Protein AF-A0A1X7UYL6-F1 (afdb_monomer)

Organism: Amphimedon queenslandica (NCBI:txid400682)

Sequence (117 aa):
LFTGQELGDRKPSQLLSRMEQLLGQSAEEAPSFLKELFLQRLPIGVRMVLASAKSDTPLSELALLADKVKEVSAPPPPVNNVAESDSLYTEVALQREEVACLTQLVKSANRVVCGDD

Foldseek 3Di:
DDDLVVPPPDQLLVVLVVLCVVCPVVCVVCVVVSLVVSLVSADPQLNVVLVPPDPPDHSNVSSVSSRVSCVVPPDDDPPDPCVVVVVVVVVVVVVVVVVVVVVVVVVVVVVVVPPDD

Secondary structure (DSSP, 8-state):
---GGGGSSS-HHHHHHHHHHHHTHHHHH-HHHHHHHHHHHS-HHHHHHHTTS-TT--HHHHHHHHHHHHHHHSPPP-TT-THHHHHHHHHHHHHHHHHHHHHHHHHHHHHHHT---

Solvent-accessible surface area (backbone atoms only — not comparable to full-atom values): 6965 Å² total; per-residue (Å²): 134,80,70,75,77,79,49,80,82,54,52,44,48,59,51,51,54,52,49,40,65,74,46,46,72,56,35,74,76,34,52,68,58,49,46,51,54,52,50,72,72,45,59,68,74,44,42,62,61,55,67,75,50,63,91,83,58,51,66,71,58,53,20,52,51,38,35,54,43,48,63,68,68,42,73,72,76,73,82,77,62,76,60,62,51,56,60,50,49,50,51,53,50,52,51,53,54,51,52,54,53,53,51,51,52,51,54,50,53,53,52,62,71,72,68,82,129

pLDDT: mean 75.3, std 15.1, range [43.16, 91.81]

Radius of gyration: 27.25 Å; Cα contacts (8 Å, |Δi|>4): 39; chains: 1; bounding box: 38×38×85 Å

Structure (mmCIF, N/CA/C/O backbone):
data_AF-A0A1X7UYL6-F1
#
_entry.id   AF-A0A1X7UYL6-F1
#
loop_
_atom_site.group_PDB
_atom_site.id
_atom_site.type_symbol
_atom_site.label_atom_id
_atom_site.label_alt_id
_atom_site.label_comp_id
_atom_site.label_asym_id
_atom_site.label_entity_id
_atom_site.label_seq_id
_atom_site.pdbx_PDB_ins_code
_atom_site.Cartn_x
_atom_site.Cartn_y
_atom_site.Cartn_z
_atom_site.occupancy
_atom_site.B_iso_or_equiv
_atom_site.auth_seq_id
_atom_site.auth_comp_id
_atom_site.auth_asym_id
_atom_site.auth_atom_id
_atom_site.pdbx_PDB_model_num
ATOM 1 N N . LEU A 1 1 ? -3.685 -16.305 1.468 1.00 51.34 1 LEU A N 1
ATOM 2 C CA . LEU A 1 1 ? -3.699 -14.939 2.045 1.00 51.34 1 LEU A CA 1
ATOM 3 C C . LEU A 1 1 ? -2.739 -14.049 1.254 1.00 51.34 1 LEU A C 1
ATOM 5 O O . LEU A 1 1 ? 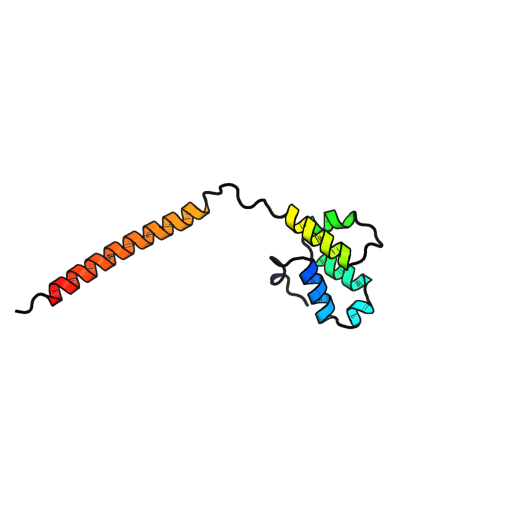-1.538 -14.110 1.485 1.00 51.34 1 LEU A O 1
ATOM 9 N N . PHE A 1 2 ? -3.288 -13.309 0.281 1.00 55.19 2 PHE A N 1
ATOM 10 C CA . PHE A 1 2 ? -2.633 -12.335 -0.612 1.00 55.19 2 PHE A CA 1
ATOM 11 C C . PHE A 1 2 ? -1.238 -12.752 -1.106 1.00 55.19 2 PHE A C 1
ATOM 13 O O . PHE A 1 2 ? -0.219 -12.455 -0.488 1.00 55.19 2 PHE A O 1
ATOM 20 N N . THR A 1 3 ? -1.171 -13.479 -2.215 1.00 51.28 3 THR A N 1
ATOM 21 C CA . THR A 1 3 ? 0.100 -13.811 -2.870 1.00 51.28 3 THR A CA 1
ATOM 22 C C . THR A 1 3 ? 0.769 -12.521 -3.350 1.00 51.28 3 THR A C 1
ATOM 24 O O . THR A 1 3 ? 0.166 -11.750 -4.092 1.00 51.28 3 THR A O 1
ATOM 27 N N . GLY A 1 4 ? 2.009 -12.264 -2.915 1.00 50.50 4 GLY A N 1
ATOM 28 C CA . GLY A 1 4 ? 2.743 -11.011 -3.176 1.00 50.50 4 GLY A CA 1
ATOM 29 C C . GLY A 1 4 ? 2.970 -10.669 -4.656 1.00 50.50 4 GLY A C 1
ATOM 30 O O . GLY A 1 4 ? 3.423 -9.574 -4.964 1.00 50.50 4 GLY A O 1
ATOM 31 N N . GLN A 1 5 ? 2.615 -11.575 -5.568 1.00 45.81 5 GLN A N 1
ATOM 32 C CA . GLN A 1 5 ? 2.748 -11.425 -7.013 1.00 45.81 5 GLN A CA 1
ATOM 33 C C . GLN A 1 5 ? 1.695 -10.490 -7.643 1.00 45.81 5 GLN A C 1
ATOM 35 O O . GLN A 1 5 ? 1.992 -9.846 -8.641 1.00 45.81 5 GLN A O 1
ATOM 40 N N . GLU A 1 6 ? 0.498 -10.325 -7.058 1.00 46.44 6 GLU A N 1
ATOM 41 C CA . GLU A 1 6 ? -0.545 -9.436 -7.625 1.00 46.44 6 GLU A CA 1
ATOM 42 C C . GLU A 1 6 ? -0.284 -7.931 -7.386 1.00 46.44 6 GLU A C 1
ATOM 44 O O . GLU A 1 6 ? -1.023 -7.081 -7.887 1.00 46.44 6 GLU A O 1
ATOM 49 N N . LEU A 1 7 ? 0.755 -7.581 -6.619 1.00 52.03 7 LEU A N 1
ATOM 50 C CA . LEU A 1 7 ? 0.968 -6.226 -6.091 1.00 52.03 7 LEU A CA 1
ATOM 51 C C . LEU A 1 7 ? 2.230 -5.522 -6.584 1.00 52.03 7 LEU A C 1
ATOM 53 O O . LEU A 1 7 ? 2.393 -4.337 -6.297 1.00 52.03 7 LEU A O 1
ATOM 57 N N . GLY A 1 8 ? 3.082 -6.217 -7.343 1.00 49.97 8 GLY A N 1
ATOM 58 C CA . GLY A 1 8 ? 4.334 -5.657 -7.864 1.00 49.97 8 GLY A CA 1
ATOM 59 C C . GLY A 1 8 ? 4.124 -4.364 -8.658 1.00 49.97 8 GLY A C 1
ATOM 60 O O . GLY A 1 8 ? 4.871 -3.408 -8.477 1.00 49.97 8 GLY A O 1
ATOM 61 N N . ASP A 1 9 ? 3.028 -4.285 -9.420 1.00 57.81 9 ASP A N 1
ATOM 62 C CA . ASP A 1 9 ? 2.724 -3.137 -10.285 1.00 57.81 9 ASP A CA 1
ATOM 63 C C . ASP A 1 9 ? 1.606 -2.219 -9.748 1.00 57.81 9 ASP A C 1
ATOM 65 O O . ASP A 1 9 ? 1.579 -1.012 -9.990 1.00 57.81 9 ASP A O 1
ATOM 69 N N . ARG A 1 10 ? 0.682 -2.735 -8.928 1.00 66.50 10 ARG A N 1
ATOM 70 C CA . ARG A 1 10 ? -0.546 -2.003 -8.554 1.00 66.50 10 ARG A CA 1
ATOM 71 C C . ARG A 1 10 ? -0.322 -0.927 -7.492 1.00 66.50 10 ARG A C 1
ATOM 73 O O . ARG A 1 10 ? 0.465 -1.102 -6.563 1.00 66.50 10 ARG A O 1
ATOM 80 N N . LYS A 1 11 ? -1.024 0.202 -7.622 1.00 84.06 11 LYS A N 1
ATOM 81 C CA . LYS A 1 11 ? -0.987 1.315 -6.658 1.00 84.06 11 LYS A CA 1
ATOM 82 C C . LYS A 1 11 ? -1.338 0.834 -5.232 1.00 84.06 11 LYS A C 1
ATOM 84 O O . LYS A 1 11 ? -2.330 0.119 -5.089 1.00 84.06 11 LYS A O 1
ATOM 89 N N . PRO A 1 12 ? -0.559 1.193 -4.197 1.00 86.88 12 PRO A N 1
ATOM 90 C CA . PRO A 1 12 ? -0.902 0.999 -2.786 1.00 86.88 12 PRO A CA 1
ATOM 91 C C . PRO A 1 12 ? -2.364 1.306 -2.412 1.00 86.88 12 PRO A C 1
ATOM 93 O O . PRO A 1 12 ? -2.966 0.540 -1.666 1.00 86.88 12 PRO A O 1
ATOM 96 N N . SER A 1 13 ? -2.993 2.342 -2.968 1.00 90.19 13 SER A N 1
ATOM 97 C CA . SER A 1 13 ? -4.435 2.599 -2.768 1.00 90.19 13 SER A CA 1
ATOM 98 C C . SER A 1 13 ? -5.340 1.458 -3.240 1.00 90.19 13 SER A C 1
ATOM 100 O O . SER A 1 13 ? -6.304 1.098 -2.566 1.00 90.19 13 SER A O 1
ATOM 102 N N . GLN A 1 14 ? -5.010 0.829 -4.368 1.00 87.94 14 GLN A N 1
ATOM 103 C CA . GLN A 1 14 ? -5.762 -0.318 -4.881 1.00 87.94 14 GLN A CA 1
ATOM 104 C C . GLN A 1 14 ? -5.556 -1.572 -4.031 1.00 87.94 14 GLN A C 1
ATOM 106 O O . GLN A 1 14 ? -6.468 -2.390 -3.919 1.00 87.94 14 GLN A O 1
ATOM 111 N N . LEU A 1 15 ? -4.370 -1.733 -3.431 1.00 87.00 15 LEU A N 1
ATOM 112 C CA . LEU A 1 15 ? -4.126 -2.795 -2.457 1.00 87.00 15 LEU A CA 1
ATOM 113 C C . LEU A 1 15 ? -5.074 -2.651 -1.272 1.00 87.00 15 LEU A C 1
ATOM 115 O O . LEU A 1 15 ? -5.762 -3.614 -0.943 1.00 87.00 15 LEU A O 1
ATOM 119 N N . LEU A 1 16 ? -5.129 -1.459 -0.673 1.00 88.94 16 LEU A N 1
ATOM 120 C CA . LEU A 1 16 ? -5.991 -1.202 0.475 1.00 88.94 16 LEU A CA 1
ATOM 121 C C . LEU A 1 16 ? -7.450 -1.535 0.149 1.00 88.94 16 LEU A C 1
ATOM 123 O O . LEU A 1 16 ? -8.054 -2.347 0.843 1.00 88.94 16 LEU A O 1
ATOM 127 N N . SER A 1 17 ? -7.961 -1.012 -0.968 1.00 88.38 17 SER A N 1
ATOM 128 C CA . SER A 1 17 ? -9.345 -1.253 -1.385 1.00 88.38 17 SER A CA 1
ATOM 129 C C . SER A 1 17 ? -9.642 -2.742 -1.591 1.00 88.38 17 SER A C 1
ATOM 131 O O . SER A 1 17 ? -10.688 -3.241 -1.181 1.00 88.38 17 SER A O 1
ATOM 133 N N . ARG A 1 18 ? -8.697 -3.504 -2.155 1.00 87.06 18 ARG A N 1
ATOM 134 C CA . ARG A 1 18 ? -8.860 -4.955 -2.306 1.00 87.06 18 ARG A CA 1
ATOM 135 C C . ARG A 1 18 ? -8.803 -5.697 -0.970 1.00 87.06 18 ARG A C 1
ATOM 137 O O . ARG A 1 18 ? -9.492 -6.703 -0.813 1.00 87.06 18 ARG A O 1
ATOM 144 N N . MET A 1 19 ? -7.977 -5.244 -0.028 1.00 86.62 19 MET A N 1
ATOM 145 C CA . MET A 1 19 ? -7.942 -5.808 1.322 1.00 86.62 19 MET A CA 1
ATOM 146 C C . MET A 1 19 ? -9.275 -5.570 2.030 1.00 86.62 19 MET A C 1
ATOM 148 O O . MET A 1 19 ? -9.863 -6.528 2.521 1.00 86.62 19 MET A O 1
ATOM 152 N N . GLU A 1 20 ? -9.800 -4.348 1.984 1.00 88.38 20 GLU A N 1
ATOM 153 C CA . GLU A 1 20 ? -11.120 -4.003 2.528 1.00 88.38 20 GLU A CA 1
ATOM 154 C C . GLU A 1 20 ? -12.234 -4.850 1.900 1.00 88.38 20 GLU A C 1
ATOM 156 O O . GLU A 1 20 ? -13.040 -5.433 2.617 1.00 88.38 20 GLU A O 1
ATOM 161 N N . GLN A 1 21 ? -12.237 -5.021 0.574 1.00 87.00 21 GLN A N 1
ATOM 162 C CA . GLN A 1 21 ? -13.224 -5.863 -0.115 1.00 87.00 21 GLN A CA 1
ATOM 163 C C . GLN A 1 21 ? -13.180 -7.337 0.308 1.00 87.00 21 GLN A C 1
ATOM 165 O O . GLN A 1 21 ? -14.217 -7.994 0.354 1.00 87.00 21 GLN A O 1
ATOM 170 N N . LEU A 1 22 ? -11.991 -7.874 0.587 1.00 86.62 22 LEU A N 1
ATOM 171 C CA . LEU A 1 22 ? -11.822 -9.281 0.959 1.00 86.62 22 LEU A CA 1
ATOM 172 C C . LEU A 1 22 ? -12.090 -9.546 2.439 1.00 86.62 22 LEU A C 1
ATOM 174 O O . LEU A 1 22 ? -12.521 -10.642 2.787 1.00 86.62 22 LEU A O 1
ATOM 178 N N . LEU A 1 23 ? -11.812 -8.569 3.299 1.00 85.75 23 LEU A N 1
ATOM 179 C CA . LEU A 1 23 ? -12.086 -8.649 4.733 1.00 85.75 23 LEU A CA 1
ATOM 180 C C . LEU A 1 23 ? -13.527 -8.239 5.073 1.00 85.75 23 LEU A C 1
ATOM 182 O O . LEU A 1 23 ? -14.049 -8.667 6.100 1.00 85.75 23 LEU A O 1
ATOM 186 N N . GLY A 1 24 ? -14.184 -7.452 4.216 1.00 86.25 24 GLY A N 1
ATOM 187 C CA . GLY A 1 24 ? -15.556 -6.999 4.416 1.00 86.25 24 GLY A CA 1
ATOM 188 C C . GLY A 1 24 ? -15.716 -6.287 5.759 1.00 86.25 24 GLY A C 1
ATOM 189 O O . GLY A 1 24 ? -14.956 -5.380 6.081 1.00 86.25 24 GLY A O 1
ATOM 190 N N . GLN A 1 25 ? -16.676 -6.736 6.568 1.00 86.38 25 GLN A N 1
ATOM 191 C CA . GLN A 1 25 ? -16.955 -6.160 7.891 1.00 86.38 25 GLN A CA 1
ATOM 192 C C . GLN A 1 25 ? -15.759 -6.260 8.850 1.00 86.38 25 GLN A C 1
ATOM 194 O O . GLN A 1 25 ? -15.524 -5.348 9.637 1.00 86.38 25 GLN A O 1
ATOM 199 N N . SER A 1 26 ? -14.923 -7.293 8.722 1.00 83.38 26 SER A N 1
ATOM 200 C CA . SER A 1 26 ? -13.758 -7.474 9.595 1.00 83.38 26 SER A CA 1
ATOM 201 C C . SER A 1 26 ? -12.650 -6.442 9.369 1.00 83.38 26 SER A C 1
ATOM 203 O O . SER A 1 26 ? -11.778 -6.281 10.223 1.00 83.38 26 SER A O 1
ATOM 205 N N . ALA A 1 27 ? -12.680 -5.717 8.245 1.00 83.06 27 ALA A N 1
ATOM 206 C CA . ALA A 1 27 ? -11.815 -4.561 8.026 1.00 83.06 27 ALA A CA 1
ATOM 207 C C . ALA A 1 27 ? -12.154 -3.409 8.989 1.00 83.06 27 ALA A C 1
ATOM 209 O O . ALA A 1 27 ? -11.247 -2.739 9.484 1.00 83.06 27 ALA A O 1
ATOM 210 N N . GLU A 1 28 ? -13.443 -3.216 9.282 1.00 84.31 28 GLU A N 1
ATOM 211 C CA . GLU A 1 28 ? -13.931 -2.174 10.191 1.00 84.31 28 GLU A CA 1
ATOM 212 C C . GLU A 1 28 ? -13.782 -2.579 11.662 1.00 84.31 28 GLU A C 1
ATOM 214 O O . GLU A 1 28 ? -13.518 -1.734 12.515 1.00 84.31 28 GLU 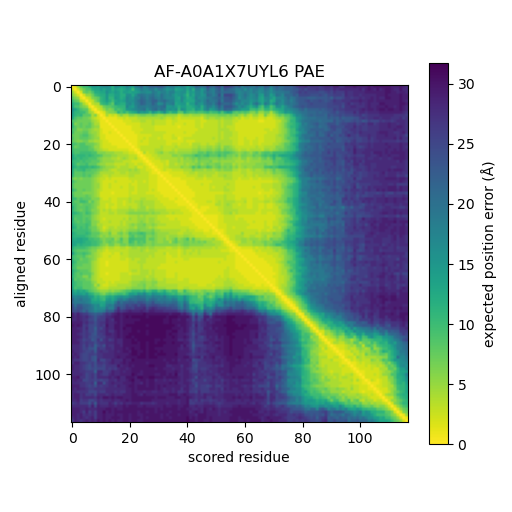A O 1
ATOM 219 N N . GLU A 1 29 ? -13.885 -3.877 11.959 1.00 87.94 29 GLU A N 1
ATOM 220 C CA . GLU A 1 29 ? -13.711 -4.417 13.314 1.00 87.94 29 GLU A CA 1
ATOM 221 C C . GLU A 1 29 ? -12.250 -4.361 13.797 1.00 87.94 29 GLU A C 1
ATOM 223 O O . GLU A 1 29 ? -11.995 -4.268 14.999 1.00 87.94 29 GLU A O 1
ATOM 228 N N . ALA A 1 30 ? -11.277 -4.411 12.878 1.00 87.38 30 ALA A N 1
ATOM 229 C CA . ALA A 1 30 ? -9.851 -4.479 13.203 1.00 87.38 30 ALA A CA 1
ATOM 230 C C . ALA A 1 30 ? -8.984 -3.521 12.350 1.00 87.38 30 ALA A C 1
ATOM 232 O O . ALA A 1 30 ? -8.074 -3.965 11.634 1.00 87.38 30 ALA A O 1
ATOM 233 N N . PRO A 1 31 ? -9.184 -2.193 12.459 1.00 85.94 31 PRO A N 1
ATOM 234 C CA . PRO A 1 31 ? -8.494 -1.206 11.622 1.00 85.94 31 PRO A CA 1
ATOM 235 C C . PRO A 1 31 ? -6.973 -1.195 11.842 1.00 85.94 31 PRO A C 1
ATOM 237 O O . PRO A 1 31 ? -6.196 -0.971 10.913 1.00 85.94 31 PRO A O 1
ATOM 240 N N . SER A 1 32 ? -6.521 -1.486 13.063 1.00 87.50 32 SER A N 1
ATOM 241 C CA . SER A 1 32 ? -5.103 -1.591 13.424 1.00 87.50 32 SER A CA 1
ATOM 242 C C . SER A 1 32 ? -4.427 -2.794 12.764 1.00 87.50 32 SER A C 1
ATOM 244 O O . SER A 1 32 ? -3.311 -2.668 12.263 1.00 87.50 32 SER A O 1
ATOM 246 N N . PHE A 1 33 ? -5.112 -3.940 12.710 1.00 88.44 33 PHE A N 1
ATOM 247 C CA . PHE A 1 33 ? -4.604 -5.135 12.034 1.00 88.44 33 PHE A CA 1
ATOM 248 C C . PHE A 1 33 ? -4.542 -4.923 10.521 1.00 88.44 33 PHE A C 1
ATOM 250 O O . PHE A 1 33 ? -3.537 -5.248 9.890 1.00 88.44 33 PHE A O 1
ATOM 257 N N . LEU 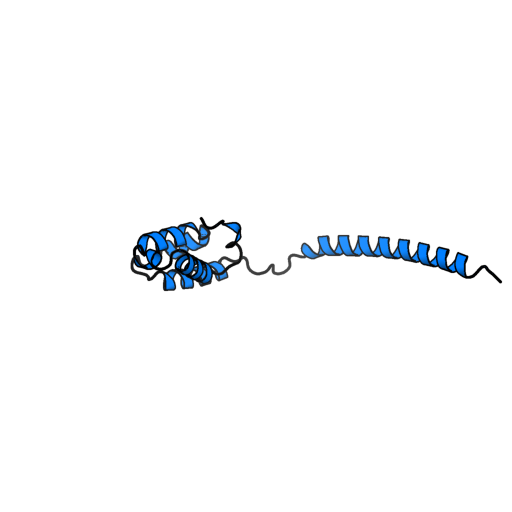A 1 34 ? -5.579 -4.310 9.941 1.00 88.62 34 LEU A N 1
ATOM 258 C CA . LEU A 1 34 ? -5.593 -3.955 8.525 1.00 88.62 34 LEU A CA 1
ATOM 259 C C . LEU A 1 34 ? -4.440 -3.007 8.172 1.00 88.62 34 LEU A C 1
ATOM 261 O O . LEU A 1 34 ? -3.758 -3.220 7.169 1.00 88.62 34 LEU A O 1
ATOM 2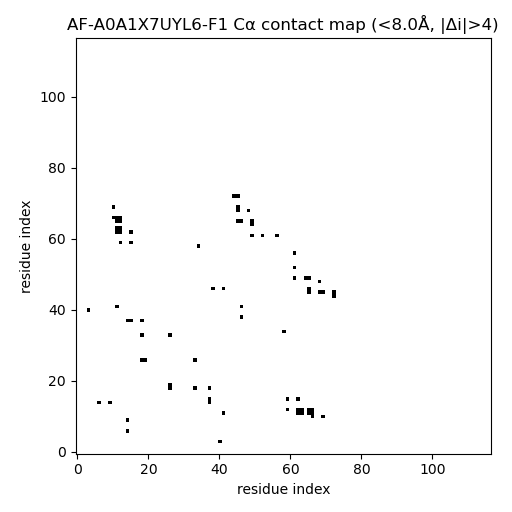65 N N . LYS A 1 35 ? -4.185 -2.001 9.018 1.00 88.44 35 LYS A N 1
ATOM 266 C CA . LYS A 1 35 ? -3.063 -1.064 8.868 1.00 88.44 35 LYS A CA 1
ATOM 267 C C . LYS A 1 35 ? -1.713 -1.776 8.919 1.00 88.44 35 LYS A C 1
ATOM 269 O O . LYS A 1 35 ? -0.871 -1.529 8.057 1.00 88.44 35 LYS A O 1
ATOM 274 N N . GLU A 1 36 ? -1.504 -2.671 9.880 1.00 88.75 36 GLU A N 1
ATOM 275 C CA . GLU A 1 36 ? -0.260 -3.441 9.975 1.00 88.75 36 GLU A CA 1
ATOM 276 C C . GLU A 1 36 ? -0.069 -4.357 8.760 1.00 88.75 36 GLU A C 1
ATOM 278 O O . GLU A 1 36 ? 0.995 -4.351 8.136 1.00 88.75 36 GLU A O 1
ATOM 283 N N . LEU A 1 37 ? -1.118 -5.080 8.368 1.00 88.31 37 LEU A N 1
ATOM 284 C CA . LEU A 1 37 ? -1.096 -5.961 7.208 1.00 88.31 37 LEU A CA 1
ATOM 285 C C . LEU A 1 37 ? -0.816 -5.172 5.923 1.00 88.31 37 LEU A C 1
ATOM 287 O O . LEU A 1 37 ? -0.014 -5.608 5.098 1.00 88.31 37 LEU A O 1
ATOM 291 N N . PHE A 1 38 ? -1.432 -3.998 5.764 1.00 89.19 38 PHE A N 1
ATOM 292 C CA . PHE A 1 38 ? -1.191 -3.099 4.639 1.00 89.19 38 PHE A CA 1
ATOM 293 C C . PHE A 1 38 ? 0.280 -2.684 4.579 1.00 89.19 38 PHE A C 1
ATOM 295 O O . PHE A 1 38 ? 0.931 -2.874 3.551 1.00 89.19 38 PHE A O 1
ATOM 302 N N . LEU A 1 39 ? 0.836 -2.204 5.696 1.00 88.19 39 LEU A N 1
ATOM 303 C CA . LEU A 1 39 ? 2.241 -1.813 5.773 1.00 88.19 39 LEU A CA 1
ATOM 304 C C . LEU A 1 39 ? 3.168 -2.993 5.483 1.00 88.19 39 LEU A C 1
ATOM 306 O O . LEU A 1 39 ? 4.099 -2.833 4.703 1.00 88.19 39 LEU A O 1
ATOM 310 N N . GLN A 1 40 ? 2.916 -4.186 6.028 1.00 87.12 40 GLN A N 1
ATOM 311 C CA . GLN A 1 40 ? 3.742 -5.372 5.771 1.00 87.12 40 GLN A CA 1
ATOM 312 C C . GLN A 1 40 ? 3.803 -5.762 4.289 1.00 87.12 40 GLN A C 1
ATOM 314 O O . GLN A 1 40 ? 4.813 -6.317 3.851 1.00 87.12 40 GLN A O 1
ATOM 319 N N . ARG A 1 41 ? 2.753 -5.458 3.520 1.00 85.44 41 ARG A N 1
ATOM 320 C CA . ARG A 1 41 ? 2.670 -5.747 2.082 1.00 85.44 41 ARG A CA 1
ATOM 321 C C . ARG A 1 41 ? 3.364 -4.716 1.198 1.00 85.44 41 ARG A C 1
ATOM 323 O O . ARG A 1 41 ? 3.578 -5.002 0.022 1.00 85.44 41 ARG A O 1
ATOM 330 N N . LEU A 1 42 ? 3.730 -3.552 1.733 1.00 86.12 42 LEU A N 1
ATOM 331 C CA . LEU A 1 42 ? 4.457 -2.538 0.977 1.00 86.12 42 LEU A CA 1
ATOM 332 C C . LEU A 1 42 ? 5.963 -2.851 0.900 1.00 86.12 42 LEU A C 1
ATOM 334 O O . LEU A 1 42 ? 6.539 -3.391 1.851 1.00 86.12 42 LEU A O 1
ATOM 338 N N . PRO A 1 43 ? 6.638 -2.456 -0.196 1.00 83.56 43 PRO A N 1
ATOM 339 C CA . PRO A 1 43 ? 8.093 -2.513 -0.287 1.00 83.56 43 PRO A CA 1
ATOM 340 C C . PRO A 1 43 ? 8.764 -1.735 0.849 1.00 83.56 43 PRO A C 1
ATOM 342 O O . PRO A 1 43 ? 8.276 -0.681 1.264 1.00 83.56 43 PRO A O 1
ATOM 345 N N . ILE A 1 44 ? 9.927 -2.209 1.312 1.00 84.44 44 ILE A N 1
ATOM 346 C CA . ILE A 1 44 ? 10.653 -1.601 2.441 1.00 84.44 44 ILE A CA 1
ATOM 347 C C . ILE A 1 44 ? 10.890 -0.095 2.261 1.00 84.44 44 ILE A C 1
ATOM 349 O O . ILE A 1 44 ? 10.672 0.651 3.210 1.00 84.44 44 ILE A O 1
ATOM 353 N N . GLY A 1 45 ? 11.249 0.357 1.054 1.00 83.62 45 GLY A N 1
ATOM 354 C CA . GLY A 1 45 ? 11.488 1.776 0.770 1.00 83.62 45 GLY A CA 1
ATOM 355 C C . GLY A 1 45 ? 10.259 2.650 1.025 1.00 83.62 45 GLY A C 1
ATOM 356 O O . GLY A 1 45 ? 10.365 3.695 1.656 1.00 83.62 45 GLY A O 1
ATOM 357 N N . VAL A 1 46 ? 9.071 2.174 0.639 1.00 87.06 46 VAL A N 1
ATOM 358 C CA . VAL A 1 46 ? 7.810 2.890 0.876 1.00 87.06 46 VAL A CA 1
ATOM 359 C C . VAL A 1 46 ? 7.475 2.915 2.371 1.00 87.06 46 VAL A C 1
ATOM 361 O O . VAL A 1 46 ? 7.129 3.965 2.908 1.00 87.06 46 VAL A O 1
ATOM 364 N N . ARG A 1 47 ? 7.640 1.783 3.073 1.00 89.00 47 ARG A N 1
ATOM 365 C CA . ARG A 1 47 ? 7.379 1.686 4.524 1.00 89.00 47 ARG A CA 1
ATOM 366 C C . ARG A 1 47 ? 8.237 2.644 5.343 1.00 89.00 47 ARG A C 1
ATOM 368 O O . ARG A 1 47 ? 7.730 3.252 6.276 1.00 89.00 47 ARG A O 1
ATOM 375 N N . MET A 1 48 ? 9.515 2.781 4.989 1.00 88.00 48 MET A N 1
ATOM 376 C CA . MET A 1 48 ? 10.452 3.666 5.689 1.00 88.00 48 MET A CA 1
ATOM 377 C C . MET A 1 48 ? 10.000 5.128 5.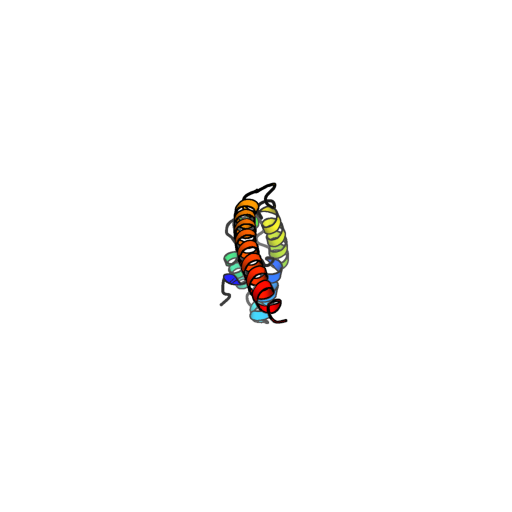642 1.00 88.00 48 MET A C 1
ATOM 379 O O . MET A 1 48 ? 10.072 5.821 6.650 1.00 88.00 48 MET A O 1
ATOM 383 N N . VAL A 1 49 ? 9.481 5.586 4.500 1.00 88.44 49 VAL A N 1
ATOM 384 C CA . VAL A 1 49 ? 8.960 6.955 4.372 1.00 88.44 49 VAL A CA 1
ATOM 385 C C . VAL A 1 49 ? 7.652 7.116 5.149 1.00 88.44 49 VAL A C 1
ATOM 387 O O . VAL A 1 49 ? 7.469 8.101 5.863 1.00 88.44 49 VAL A O 1
ATOM 390 N N . LEU A 1 50 ? 6.762 6.121 5.076 1.00 88.88 50 LEU A N 1
ATOM 391 C CA . LEU A 1 50 ? 5.496 6.133 5.817 1.00 88.88 50 LEU A CA 1
ATOM 392 C C . LEU A 1 50 ? 5.683 6.064 7.337 1.00 88.88 50 LEU A C 1
ATOM 394 O O . LEU A 1 50 ? 4.808 6.525 8.063 1.00 88.88 50 LEU A O 1
ATOM 398 N N . ALA A 1 51 ? 6.809 5.544 7.834 1.00 86.56 51 ALA A N 1
ATOM 399 C CA . ALA A 1 51 ? 7.117 5.516 9.265 1.00 86.56 51 ALA A CA 1
ATOM 400 C C . ALA A 1 51 ? 7.231 6.923 9.884 1.00 86.56 51 ALA A C 1
ATOM 402 O O . ALA A 1 51 ? 7.079 7.070 11.093 1.00 86.56 51 ALA A O 1
ATOM 403 N N . SER A 1 52 ? 7.464 7.955 9.064 1.00 86.62 52 SER A N 1
ATOM 404 C CA . SER A 1 52 ? 7.446 9.358 9.496 1.00 86.62 52 SER A CA 1
ATOM 405 C C . SER A 1 52 ? 6.035 9.962 9.569 1.00 86.62 52 SER A C 1
ATOM 407 O O . SER A 1 52 ? 5.888 11.093 10.039 1.00 86.62 52 SER A O 1
ATOM 409 N N . ALA A 1 53 ? 5.002 9.274 9.071 1.00 86.38 53 ALA A N 1
ATOM 410 C CA . ALA A 1 53 ? 3.626 9.751 9.160 1.00 86.38 53 ALA A CA 1
ATOM 411 C C . ALA A 1 53 ? 3.128 9.719 10.615 1.00 86.38 53 ALA A C 1
ATOM 413 O O . ALA A 1 53 ? 3.633 8.971 11.454 1.00 86.38 53 ALA A O 1
ATOM 414 N N . LYS A 1 54 ? 2.116 10.535 10.931 1.00 84.75 54 LYS A N 1
ATOM 415 C CA . LYS A 1 54 ? 1.541 10.573 12.281 1.00 84.75 54 LYS A CA 1
ATOM 416 C C . LYS A 1 54 ? 0.893 9.222 12.601 1.00 84.75 54 LYS A C 1
ATOM 418 O O . LYS A 1 54 ? 0.294 8.578 11.742 1.00 84.75 54 LYS A O 1
ATOM 423 N N . SER A 1 55 ? 0.967 8.806 13.862 1.00 81.25 55 SER A N 1
ATOM 424 C CA . SER A 1 55 ? 0.349 7.557 14.330 1.00 81.25 55 SER A CA 1
ATOM 425 C C . SER A 1 55 ? -1.161 7.511 14.057 1.00 81.25 55 SER A C 1
ATOM 427 O O . SER A 1 55 ? -1.677 6.461 13.667 1.00 81.25 55 SER A O 1
ATOM 429 N N . ASP A 1 56 ? -1.823 8.662 14.172 1.00 84.94 56 ASP A N 1
ATOM 430 C C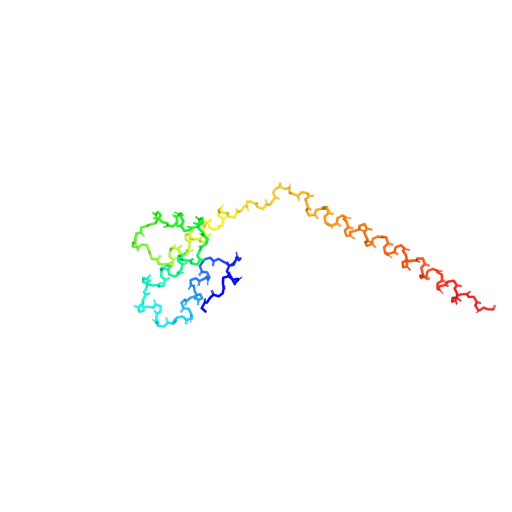A . ASP A 1 56 ? -3.258 8.872 13.940 1.00 84.94 56 ASP A CA 1
ATOM 431 C C . ASP A 1 56 ? -3.644 9.022 12.455 1.00 84.94 56 ASP A C 1
ATOM 433 O O . ASP A 1 56 ? -4.819 9.131 12.125 1.00 84.94 56 ASP A O 1
ATOM 437 N N . THR A 1 57 ? -2.680 9.010 11.523 1.00 86.88 57 THR A N 1
ATOM 438 C CA . THR A 1 57 ? -2.997 9.151 10.095 1.00 86.88 57 THR A CA 1
ATOM 439 C C . THR A 1 57 ? -3.933 8.018 9.644 1.00 86.88 57 THR A C 1
ATOM 441 O O . THR A 1 57 ? -3.599 6.835 9.852 1.00 86.88 57 THR A O 1
ATOM 444 N N . PRO A 1 58 ? -5.080 8.355 9.018 1.00 89.81 58 PRO A N 1
ATOM 445 C CA . PRO A 1 58 ? -6.049 7.376 8.557 1.00 89.81 58 PRO A CA 1
ATOM 446 C C . PRO A 1 58 ? -5.444 6.497 7.465 1.00 89.81 58 PRO A C 1
ATOM 448 O O . PRO A 1 58 ? -4.602 6.924 6.671 1.00 89.81 58 PRO A O 1
ATOM 451 N N . LEU A 1 59 ? -5.888 5.242 7.413 1.00 89.75 59 LEU A N 1
ATOM 452 C CA . LEU A 1 59 ? -5.311 4.244 6.516 1.00 89.75 59 LEU A CA 1
ATOM 453 C C . LEU A 1 59 ? -5.450 4.632 5.033 1.00 89.75 59 LEU A C 1
ATOM 455 O O . LEU A 1 59 ? -4.525 4.419 4.252 1.00 89.75 59 LEU A O 1
ATOM 459 N N . SER A 1 60 ? -6.554 5.284 4.664 1.00 89.88 60 SER A N 1
ATOM 460 C CA . SER A 1 60 ? -6.785 5.803 3.312 1.00 89.88 60 SER A CA 1
ATOM 461 C C . SER A 1 60 ? -5.767 6.881 2.914 1.00 89.88 60 SER A C 1
ATOM 463 O O . SER A 1 60 ? -5.272 6.877 1.788 1.00 89.88 60 SER A O 1
ATOM 465 N N . GLU A 1 61 ? -5.397 7.774 3.838 1.00 91.81 61 GLU A N 1
ATOM 466 C CA . GLU A 1 61 ? -4.375 8.802 3.594 1.00 91.81 61 GLU A CA 1
ATOM 467 C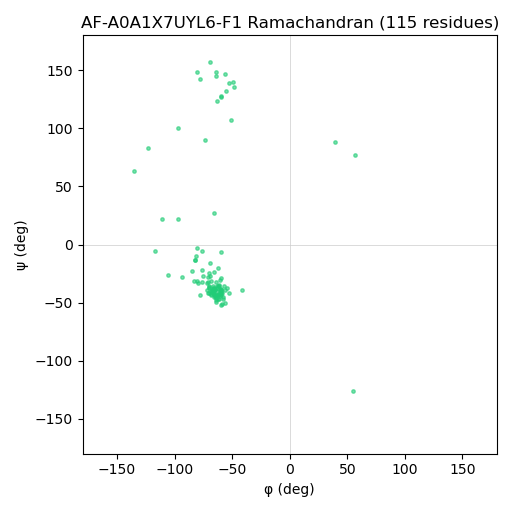 C . GLU A 1 61 ? -2.976 8.183 3.526 1.00 91.81 61 GLU A C 1
ATOM 469 O O . GLU A 1 61 ? -2.191 8.516 2.639 1.00 91.81 61 GLU A O 1
ATOM 474 N N . LEU A 1 62 ? -2.688 7.203 4.387 1.00 91.31 62 LEU A N 1
ATOM 475 C CA . LEU A 1 62 ? -1.470 6.395 4.303 1.00 91.31 62 LEU A CA 1
ATOM 476 C C . LEU A 1 62 ? -1.328 5.707 2.943 1.00 91.31 62 LEU A C 1
ATOM 478 O O . LEU A 1 62 ? -0.226 5.656 2.401 1.00 91.31 62 LEU A O 1
ATOM 482 N N . ALA A 1 63 ? -2.420 5.208 2.366 1.00 91.12 63 ALA A N 1
ATOM 483 C CA . ALA A 1 63 ? -2.384 4.579 1.053 1.00 91.12 63 ALA A CA 1
ATOM 484 C C . ALA A 1 63 ? -2.135 5.584 -0.084 1.00 91.12 63 ALA A C 1
ATOM 486 O O . ALA A 1 63 ? -1.380 5.284 -1.009 1.00 91.12 63 ALA A O 1
ATOM 487 N N . LEU A 1 64 ? -2.684 6.798 0.012 1.00 91.25 64 LEU A N 1
ATOM 488 C CA . LEU A 1 64 ? -2.382 7.889 -0.922 1.00 91.25 64 LEU A CA 1
ATOM 489 C C . LEU A 1 64 ? -0.920 8.344 -0.822 1.00 91.25 64 LEU A C 1
ATOM 491 O O . LEU A 1 64 ? -0.258 8.551 -1.841 1.00 91.25 64 LEU A O 1
ATOM 495 N N . LEU A 1 65 ? -0.388 8.463 0.396 1.00 91.19 65 LEU A N 1
ATOM 496 C CA . LEU A 1 65 ? 1.027 8.765 0.615 1.00 91.19 65 LEU A CA 1
ATOM 497 C C . LEU A 1 65 ? 1.912 7.652 0.054 1.00 91.19 65 LEU A C 1
ATOM 499 O O . LEU A 1 65 ? 2.890 7.931 -0.635 1.00 91.19 65 LEU A O 1
ATOM 503 N N . ALA A 1 66 ? 1.540 6.394 0.283 1.00 89.81 66 ALA A N 1
ATOM 504 C CA . ALA A 1 66 ? 2.234 5.247 -0.277 1.00 89.81 66 ALA A CA 1
ATOM 505 C C . ALA A 1 66 ? 2.258 5.290 -1.814 1.00 89.81 66 ALA A C 1
ATOM 507 O O . ALA A 1 66 ? 3.306 5.020 -2.400 1.00 89.81 66 ALA A O 1
ATOM 508 N N . ASP A 1 67 ? 1.150 5.662 -2.469 1.00 89.94 67 ASP A N 1
ATOM 509 C CA . ASP A 1 67 ? 1.098 5.839 -3.928 1.00 89.94 67 ASP A CA 1
ATOM 510 C C . ASP A 1 67 ? 2.119 6.876 -4.400 1.00 89.94 67 ASP A C 1
ATOM 512 O O . ASP A 1 67 ? 2.869 6.622 -5.343 1.00 89.94 67 ASP A O 1
ATOM 516 N N . LYS A 1 68 ? 2.173 8.028 -3.724 1.00 88.19 68 LYS A N 1
ATOM 517 C CA . LYS A 1 68 ? 3.102 9.117 -4.051 1.00 88.19 68 LYS A CA 1
ATOM 518 C C . LYS A 1 68 ? 4.554 8.706 -3.841 1.00 88.19 68 LYS A C 1
ATOM 520 O O . LYS A 1 68 ? 5.391 8.938 -4.705 1.00 88.19 68 LYS A O 1
ATOM 525 N N . VAL A 1 69 ? 4.855 8.039 -2.731 1.00 87.19 69 VAL A N 1
ATOM 526 C CA . VAL A 1 69 ? 6.207 7.541 -2.453 1.00 87.19 69 VAL A CA 1
ATOM 527 C C . VAL A 1 69 ? 6.612 6.470 -3.459 1.00 87.19 69 VAL A C 1
ATOM 529 O O . VAL A 1 69 ? 7.763 6.458 -3.890 1.00 87.19 69 VAL A O 1
ATOM 532 N N . LYS A 1 70 ? 5.689 5.591 -3.865 1.00 83.69 70 LYS A N 1
ATOM 533 C CA . LYS A 1 70 ? 5.962 4.568 -4.879 1.00 83.69 70 LYS A CA 1
ATOM 534 C C . LYS A 1 70 ? 6.221 5.185 -6.255 1.00 83.69 70 LYS A C 1
ATOM 536 O O . LYS A 1 70 ? 7.081 4.691 -6.969 1.00 83.69 70 LYS A O 1
ATOM 541 N N . GLU A 1 71 ? 5.526 6.269 -6.596 1.00 81.19 71 GLU A N 1
ATOM 542 C CA . GLU A 1 71 ? 5.743 7.048 -7.826 1.00 81.19 71 GLU A CA 1
ATOM 543 C C . GLU A 1 71 ? 7.114 7.745 -7.834 1.00 81.19 71 GLU A C 1
ATOM 545 O O . GLU A 1 71 ? 7.782 7.757 -8.860 1.00 81.19 71 GLU A O 1
ATOM 550 N 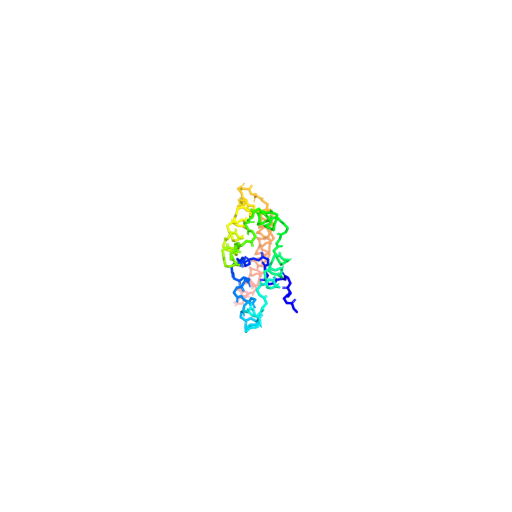N . VAL A 1 72 ? 7.572 8.256 -6.684 1.00 75.56 72 VAL A N 1
ATOM 551 C CA . VAL A 1 72 ? 8.893 8.907 -6.541 1.00 75.56 72 VAL A CA 1
ATOM 552 C C . VAL A 1 72 ? 10.041 7.897 -6.417 1.00 75.56 72 VAL A C 1
ATOM 554 O O . VAL A 1 72 ? 11.151 8.164 -6.864 1.00 75.56 72 VAL A O 1
ATOM 557 N N . SER A 1 73 ? 9.789 6.744 -5.791 1.00 67.94 73 SER A N 1
ATOM 558 C CA . SER A 1 73 ? 10.777 5.666 -5.626 1.00 67.94 73 SER A CA 1
ATOM 559 C C . SER A 1 73 ? 10.881 4.774 -6.858 1.00 67.94 73 SER A C 1
ATOM 561 O O . SER A 1 73 ? 11.804 3.961 -6.936 1.00 67.94 73 SER A O 1
ATOM 563 N N . ALA A 1 74 ? 9.932 4.879 -7.793 1.00 64.12 74 ALA A N 1
ATOM 564 C CA . ALA A 1 74 ? 10.091 4.268 -9.094 1.00 64.12 74 ALA A CA 1
ATOM 565 C C . ALA A 1 74 ? 11.352 4.875 -9.720 1.00 64.12 74 ALA A C 1
ATOM 567 O O . ALA A 1 74 ? 11.483 6.104 -9.739 1.00 64.12 74 ALA A O 1
ATOM 568 N N . PRO A 1 75 ? 12.304 4.050 -10.190 1.00 60.84 75 PRO A N 1
ATOM 569 C CA . PRO A 1 75 ? 13.422 4.586 -10.942 1.00 60.84 75 PRO A CA 1
ATOM 570 C C . PRO A 1 75 ? 12.842 5.441 -12.075 1.00 60.84 75 PRO A C 1
ATOM 572 O O . PRO A 1 75 ? 11.820 5.048 -12.655 1.00 60.84 75 PRO A O 1
ATOM 575 N N . PRO A 1 76 ? 13.435 6.613 -12.375 1.00 57.12 76 PRO A N 1
ATOM 576 C CA . PRO A 1 76 ? 13.025 7.359 -13.552 1.00 57.12 76 PRO A CA 1
ATOM 577 C C . PRO A 1 76 ? 13.006 6.384 -14.734 1.00 57.12 76 PRO A C 1
ATOM 579 O O . PRO A 1 76 ? 13.890 5.516 -14.798 1.00 57.12 76 PRO A O 1
ATOM 582 N N . PRO A 1 77 ? 12.003 6.472 -15.632 1.00 55.00 77 PRO A N 1
ATOM 583 C CA . PRO A 1 77 ? 12.010 5.651 -16.834 1.00 55.00 77 PRO A CA 1
ATOM 584 C C . PRO A 1 77 ? 13.398 5.791 -17.459 1.00 55.00 77 PRO A C 1
ATOM 586 O O . PRO A 1 77 ? 13.926 6.910 -17.449 1.00 55.00 77 PRO A O 1
ATOM 589 N N . PRO A 1 78 ? 14.025 4.687 -17.897 1.00 54.84 78 PRO A N 1
ATOM 590 C CA . PRO A 1 78 ? 15.417 4.697 -18.310 1.00 54.84 78 PRO A CA 1
ATOM 591 C C . PRO A 1 78 ? 15.632 5.824 -19.319 1.00 54.84 78 PRO A C 1
ATOM 593 O O . PRO A 1 78 ? 15.163 5.773 -20.455 1.00 54.84 78 PRO A O 1
ATOM 596 N N . VAL A 1 79 ? 16.309 6.883 -18.874 1.00 56.81 79 VAL A N 1
ATOM 597 C CA . VAL A 1 79 ? 16.753 7.975 -19.731 1.00 56.81 79 VAL A CA 1
ATOM 598 C C . VAL A 1 79 ? 17.917 7.408 -20.535 1.00 56.81 79 VAL A C 1
ATOM 600 O O . VAL A 1 79 ? 19.053 7.397 -20.082 1.00 56.81 79 VAL A O 1
ATOM 603 N N . ASN A 1 80 ? 17.608 6.833 -21.698 1.00 52.25 80 ASN A N 1
ATOM 604 C CA . ASN A 1 80 ? 18.544 6.110 -22.561 1.00 52.25 80 ASN A CA 1
ATOM 605 C C . ASN A 1 80 ? 19.266 4.927 -21.889 1.00 52.25 80 ASN A C 1
ATOM 607 O O . ASN A 1 80 ? 20.476 4.963 -21.667 1.00 52.25 80 ASN A O 1
ATOM 611 N N . ASN A 1 81 ? 18.578 3.799 -21.721 1.00 43.16 81 ASN A N 1
ATOM 612 C CA . ASN A 1 81 ? 19.267 2.514 -21.817 1.00 43.16 81 ASN A CA 1
ATOM 613 C C . ASN A 1 81 ? 19.065 1.970 -23.231 1.00 43.16 81 ASN A C 1
ATOM 615 O O . ASN A 1 81 ? 18.053 1.351 -23.536 1.00 43.16 81 ASN A O 1
ATOM 619 N N . VAL A 1 82 ? 20.078 2.141 -24.082 1.00 52.59 82 VAL A N 1
ATOM 620 C CA . VAL A 1 82 ? 20.238 1.476 -25.395 1.00 52.59 82 VAL A CA 1
ATOM 621 C C . VAL A 1 82 ? 20.451 -0.049 -25.222 1.00 52.59 82 VAL A C 1
ATOM 623 O O . VAL A 1 82 ? 21.102 -0.693 -26.030 1.00 52.59 82 VAL A O 1
ATOM 626 N N . ALA A 1 83 ? 19.942 -0.644 -24.140 1.00 51.44 83 ALA A N 1
ATOM 627 C CA . ALA A 1 83 ? 20.091 -2.060 -23.819 1.00 51.44 83 ALA A CA 1
ATOM 628 C C . ALA A 1 83 ? 18.908 -2.900 -24.333 1.00 51.44 83 ALA A C 1
ATOM 630 O O . ALA A 1 83 ? 19.107 -4.056 -24.688 1.00 51.44 83 ALA A O 1
ATOM 631 N N . GLU A 1 84 ? 17.704 -2.326 -24.472 1.00 47.28 84 GLU A N 1
ATOM 632 C CA . GLU A 1 84 ? 16.610 -2.982 -25.219 1.00 47.28 84 GLU A CA 1
ATOM 633 C C . GLU A 1 84 ? 16.904 -3.032 -26.721 1.00 47.28 84 GLU A C 1
ATOM 635 O O . GLU A 1 84 ? 16.490 -3.961 -27.411 1.00 47.28 84 GLU A O 1
ATOM 640 N N . SER A 1 85 ? 17.694 -2.076 -27.215 1.00 48.78 85 SER A N 1
ATOM 641 C CA . SER A 1 85 ? 18.181 -2.085 -28.584 1.00 48.78 85 SER A CA 1
ATOM 642 C C . SER A 1 85 ? 19.018 -3.325 -28.876 1.00 48.78 85 SER A C 1
ATOM 644 O O . SER A 1 85 ? 18.871 -3.870 -29.952 1.00 48.78 85 SER A O 1
ATOM 646 N N . ASP A 1 86 ? 19.853 -3.813 -27.958 1.00 51.31 86 ASP A N 1
ATOM 647 C CA . ASP A 1 86 ? 20.733 -4.963 -28.233 1.00 51.31 86 ASP A CA 1
ATOM 648 C C . ASP A 1 86 ? 19.935 -6.270 -28.418 1.00 51.31 86 ASP A C 1
ATOM 650 O O . ASP A 1 86 ? 20.175 -7.044 -29.349 1.00 51.31 86 ASP A O 1
ATOM 654 N N . SER A 1 87 ? 18.888 -6.452 -27.605 1.00 51.72 87 SER A N 1
ATOM 655 C CA . SER A 1 87 ? 17.961 -7.585 -27.711 1.00 51.72 87 SER A CA 1
ATOM 656 C C . SER A 1 87 ? 17.074 -7.490 -28.962 1.00 51.72 87 SER A C 1
ATOM 658 O O . SER A 1 87 ? 16.918 -8.487 -29.667 1.00 51.72 87 SER A O 1
ATOM 660 N N . LEU A 1 88 ? 16.552 -6.299 -29.298 1.00 55.19 88 LEU A N 1
ATOM 661 C CA . LEU A 1 88 ? 15.800 -6.085 -30.545 1.00 55.19 88 LEU A CA 1
ATOM 662 C C . LEU A 1 88 ? 16.693 -6.152 -31.795 1.00 55.19 88 LEU A C 1
ATOM 664 O O . LEU A 1 88 ? 16.252 -6.662 -32.818 1.00 55.19 88 LEU A O 1
ATOM 668 N N . TYR A 1 89 ? 17.931 -5.648 -31.756 1.00 58.38 89 TYR A N 1
ATOM 669 C CA . TYR A 1 89 ? 18.873 -5.699 -32.883 1.00 58.38 89 TYR A CA 1
ATOM 670 C C . TYR A 1 89 ? 19.272 -7.142 -33.179 1.00 58.38 89 TYR A C 1
ATOM 672 O O . TYR A 1 89 ? 19.348 -7.513 -34.350 1.00 58.38 89 TYR A O 1
ATOM 680 N N . THR A 1 90 ? 19.463 -7.961 -32.141 1.00 60.50 90 THR A N 1
ATOM 681 C CA . THR A 1 90 ? 19.728 -9.396 -32.293 1.00 60.50 90 THR A CA 1
ATOM 682 C C . THR A 1 90 ? 18.527 -10.117 -32.906 1.00 60.50 90 THR A C 1
ATOM 684 O O . THR A 1 90 ? 18.691 -10.876 -33.859 1.00 60.50 90 THR A O 1
ATOM 687 N N . GLU A 1 91 ? 17.307 -9.831 -32.443 1.00 62.25 91 GLU A N 1
ATOM 688 C CA . GLU A 1 91 ? 16.092 -10.446 -32.992 1.00 62.25 91 GLU A CA 1
ATOM 689 C C . GLU A 1 91 ? 15.788 -9.976 -34.427 1.00 62.25 91 GLU A C 1
ATOM 691 O O . GLU A 1 91 ? 15.481 -10.794 -35.293 1.00 62.25 91 GLU A O 1
ATOM 696 N N . VAL A 1 92 ? 15.986 -8.690 -34.742 1.00 69.88 92 VAL A N 1
ATOM 697 C CA . VAL A 1 92 ? 15.846 -8.148 -36.106 1.00 69.88 92 VAL A CA 1
ATOM 698 C C . VAL A 1 92 ? 16.909 -8.722 -37.048 1.00 69.88 92 VAL A C 1
ATOM 700 O O . VAL A 1 92 ? 16.610 -8.977 -38.217 1.00 69.88 92 VAL A O 1
ATOM 703 N N . ALA A 1 93 ? 18.143 -8.933 -36.581 1.00 68.56 93 ALA A N 1
ATOM 704 C CA . ALA A 1 93 ? 19.190 -9.572 -37.378 1.00 68.56 93 ALA A CA 1
ATOM 705 C C . ALA A 1 93 ? 18.849 -11.041 -37.675 1.00 68.56 93 ALA A C 1
ATOM 707 O O . ALA A 1 93 ? 18.922 -11.458 -38.832 1.00 68.56 93 ALA A O 1
ATOM 708 N N . LEU A 1 94 ? 18.388 -11.792 -36.668 1.00 68.94 94 LEU A N 1
ATOM 709 C CA . LEU A 1 94 ? 17.956 -13.183 -36.829 1.00 68.94 94 LEU A CA 1
ATOM 710 C C . LEU A 1 94 ? 16.736 -13.310 -37.756 1.00 68.94 94 LEU A C 1
ATOM 712 O O . LEU A 1 94 ? 16.733 -14.148 -38.657 1.00 68.94 94 LEU A O 1
ATOM 716 N N . GLN A 1 95 ? 15.737 -12.434 -37.615 1.00 74.69 95 GLN A N 1
ATOM 717 C CA . GLN A 1 95 ? 14.566 -12.422 -38.499 1.00 74.69 95 GLN A CA 1
ATOM 718 C C . GLN A 1 95 ? 14.934 -12.103 -39.956 1.00 74.69 95 GLN A C 1
ATOM 720 O O . GLN A 1 95 ? 14.345 -12.663 -40.882 1.00 74.69 95 GLN A O 1
ATOM 725 N N . ARG A 1 96 ? 15.914 -11.222 -40.198 1.00 75.44 96 ARG A N 1
ATOM 726 C CA . ARG A 1 96 ? 16.373 -10.895 -41.561 1.00 75.44 96 ARG A CA 1
ATOM 727 C C . ARG A 1 96 ? 17.069 -12.073 -42.240 1.00 75.44 96 ARG A C 1
ATOM 729 O O . ARG A 1 96 ? 16.846 -12.282 -43.433 1.00 75.44 96 ARG A O 1
ATOM 736 N N . GLU A 1 97 ? 17.864 -12.837 -41.494 1.00 77.94 97 GLU A N 1
ATOM 737 C CA . GLU A 1 97 ? 18.501 -14.069 -41.977 1.00 77.94 97 GLU A CA 1
ATOM 738 C C . GLU A 1 97 ? 17.436 -15.115 -42.368 1.00 77.94 97 GLU A C 1
ATOM 740 O O . GLU A 1 97 ? 17.461 -15.662 -43.475 1.00 77.94 97 GLU A O 1
ATOM 745 N N . GLU A 1 98 ? 16.430 -15.329 -41.512 1.00 73.62 98 GLU A N 1
ATOM 746 C CA . GLU A 1 98 ? 15.354 -16.296 -41.764 1.00 73.62 98 GLU A CA 1
ATOM 747 C C . GLU A 1 98 ? 14.507 -15.923 -42.995 1.00 73.62 98 GLU A C 1
ATOM 749 O O . GLU A 1 98 ? 14.256 -16.762 -43.866 1.00 73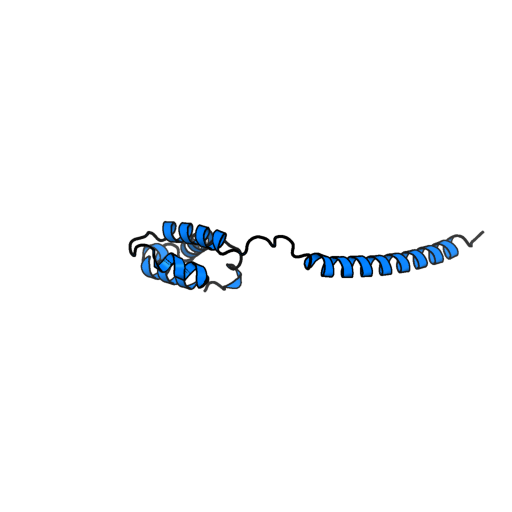.62 98 GLU A O 1
ATOM 754 N N . VAL A 1 99 ? 14.144 -14.643 -43.141 1.00 82.25 99 VAL A N 1
ATOM 755 C CA . VAL A 1 99 ? 13.412 -14.141 -44.319 1.00 82.25 99 VAL A CA 1
ATOM 756 C C . VAL A 1 99 ? 14.228 -14.307 -45.606 1.00 82.25 99 VAL A C 1
ATOM 758 O O . VAL A 1 99 ? 13.657 -14.618 -46.658 1.00 82.25 99 VAL A O 1
ATOM 761 N N . ALA A 1 100 ? 15.554 -14.142 -45.557 1.00 82.38 100 ALA A N 1
ATOM 762 C CA . ALA A 1 100 ? 16.416 -14.358 -46.718 1.00 82.38 100 ALA A CA 1
ATOM 763 C C . ALA A 1 100 ? 16.418 -15.833 -47.157 1.00 82.38 100 ALA A C 1
ATOM 765 O O . ALA A 1 100 ? 16.298 -16.118 -48.355 1.00 82.38 100 ALA A O 1
ATOM 766 N N . CYS A 1 101 ? 16.477 -16.759 -46.196 1.00 75.94 101 CYS A N 1
ATOM 767 C CA . CYS A 1 101 ? 16.408 -18.197 -46.452 1.00 75.94 101 CYS A CA 1
ATOM 768 C C . CYS A 1 101 ? 15.047 -18.602 -47.044 1.00 75.94 101 CYS A C 1
ATOM 770 O O . CYS A 1 101 ? 14.986 -19.216 -48.116 1.00 75.94 101 CYS A O 1
ATOM 772 N N . LEU A 1 102 ? 13.948 -18.165 -46.421 1.00 81.06 102 LEU A N 1
ATOM 773 C CA . LEU A 1 102 ? 12.593 -18.423 -46.916 1.00 81.06 102 LEU A CA 1
ATOM 774 C C . LEU A 1 102 ? 12.379 -17.842 -48.322 1.00 81.06 102 LEU A C 1
ATOM 776 O O . LEU A 1 102 ? 11.790 -18.496 -49.182 1.00 81.06 102 LEU A O 1
ATOM 780 N N . THR A 1 103 ? 12.930 -16.659 -48.609 1.00 83.12 103 THR A N 1
ATOM 781 C CA . THR A 1 103 ? 12.865 -16.047 -49.947 1.00 83.12 103 THR A CA 1
ATOM 782 C C . THR A 1 103 ? 13.594 -16.884 -51.002 1.00 83.12 103 THR A C 1
ATOM 784 O O . THR A 1 103 ? 13.127 -16.974 -52.140 1.00 83.12 103 THR A O 1
ATOM 787 N N . GLN A 1 104 ? 14.730 -17.506 -50.667 1.00 81.62 104 GLN A N 1
ATOM 788 C CA . GLN A 1 104 ? 15.426 -18.412 -51.590 1.00 81.62 104 GLN A CA 1
ATOM 789 C C . GLN A 1 104 ? 14.610 -19.677 -51.863 1.00 81.62 104 GLN A C 1
ATOM 791 O O . GLN A 1 104 ? 14.507 -20.085 -53.020 1.00 81.62 104 GLN A O 1
ATOM 796 N N . LEU A 1 105 ? 13.975 -20.242 -50.833 1.00 80.38 105 LEU A N 1
ATOM 797 C CA . LEU A 1 105 ? 13.136 -21.431 -50.968 1.00 80.38 105 LEU A CA 1
ATOM 798 C C . LEU A 1 105 ? 11.875 -21.158 -51.804 1.00 80.38 105 LEU A C 1
ATOM 800 O O . LEU A 1 105 ? 11.524 -21.947 -52.676 1.00 80.38 105 LEU A O 1
ATOM 804 N N . VAL A 1 106 ? 11.230 -20.002 -51.616 1.00 82.00 106 VAL A N 1
ATOM 805 C CA . VAL A 1 106 ? 10.104 -19.577 -52.464 1.00 82.00 106 VAL A CA 1
ATOM 806 C C . VAL A 1 106 ? 10.566 -19.348 -53.905 1.00 82.00 106 VAL A C 1
ATOM 808 O O . VAL A 1 106 ? 9.876 -19.744 -54.837 1.00 82.00 106 VAL A O 1
ATOM 811 N N . LYS A 1 107 ? 11.755 -18.772 -54.128 1.00 79.81 107 LYS A N 1
ATOM 812 C CA . LYS A 1 107 ? 12.311 -18.575 -55.481 1.00 79.81 107 LYS A CA 1
ATOM 813 C C . LYS A 1 107 ? 12.695 -19.878 -56.181 1.00 79.81 107 LYS A C 1
ATOM 815 O O . LYS A 1 107 ? 12.666 -19.912 -57.412 1.00 79.81 107 LYS A O 1
ATOM 820 N N . SER A 1 108 ? 13.119 -20.911 -55.455 1.00 77.25 108 SER A N 1
ATOM 821 C CA . SER A 1 108 ? 13.385 -22.229 -56.042 1.00 77.25 108 SER A CA 1
ATOM 822 C C . SER A 1 108 ? 12.083 -22.988 -56.289 1.00 77.25 108 SER A C 1
ATOM 824 O O . SER A 1 108 ? 11.893 -23.483 -57.395 1.00 77.25 108 SER A O 1
ATOM 826 N N . ALA A 1 109 ? 11.138 -22.972 -55.345 1.00 74.62 109 ALA A N 1
ATOM 827 C CA . ALA A 1 109 ? 9.809 -23.559 -55.523 1.00 74.62 109 ALA A CA 1
ATOM 828 C C . ALA A 1 109 ? 9.036 -22.906 -56.685 1.00 74.62 109 ALA A C 1
ATOM 830 O O . ALA A 1 109 ? 8.473 -23.604 -57.521 1.00 74.62 109 ALA A O 1
ATOM 831 N N . ASN A 1 110 ? 9.091 -21.578 -56.817 1.00 66.62 110 ASN A N 1
ATOM 832 C CA . ASN A 1 110 ? 8.469 -20.850 -57.927 1.00 66.62 110 ASN A CA 1
ATOM 833 C C . ASN A 1 110 ? 9.183 -21.081 -59.272 1.00 66.62 110 ASN A C 1
ATOM 835 O O . ASN A 1 110 ? 8.571 -20.940 -60.323 1.00 66.62 110 ASN A O 1
ATOM 839 N N . ARG A 1 111 ? 10.474 -21.443 -59.263 1.00 61.59 111 ARG A N 1
ATOM 840 C CA . ARG A 1 111 ? 11.186 -21.871 -60.480 1.00 61.59 111 ARG A CA 1
ATOM 841 C C . ARG A 1 111 ? 10.823 -23.291 -60.904 1.00 61.59 111 ARG A C 1
ATOM 843 O O . ARG A 1 111 ? 10.799 -23.549 -62.098 1.00 61.59 111 ARG A O 1
ATOM 850 N N . VAL A 1 112 ? 10.521 -24.175 -59.954 1.00 59.91 112 VAL A N 1
ATOM 851 C CA . VAL A 1 112 ? 10.021 -25.531 -60.234 1.00 59.91 112 VAL A CA 1
ATOM 852 C C . VAL A 1 112 ? 8.573 -25.491 -60.740 1.00 59.91 112 VAL A C 1
ATOM 854 O O . VAL A 1 112 ? 8.220 -26.280 -61.600 1.00 59.91 112 VAL A O 1
ATOM 857 N N . VAL A 1 113 ? 7.760 -24.534 -60.276 1.00 55.97 113 VAL A N 1
ATOM 858 C CA . VAL A 1 113 ? 6.355 -24.365 -60.704 1.00 55.97 113 VAL A CA 1
ATOM 859 C C . VAL A 1 113 ? 6.199 -23.722 -62.095 1.00 55.97 113 VAL A C 1
ATOM 861 O O . VAL A 1 113 ? 5.179 -23.929 -62.739 1.00 55.97 113 VAL A O 1
ATOM 864 N N . CYS A 1 114 ? 7.194 -22.982 -62.600 1.00 51.00 114 CYS A N 1
ATOM 865 C CA . CYS A 1 114 ? 7.162 -22.397 -63.954 1.00 51.00 114 CYS A CA 1
ATOM 866 C C . CYS A 1 114 ? 7.906 -23.240 -65.013 1.00 51.00 114 CYS A C 1
ATOM 868 O O . CYS A 1 114 ? 8.345 -22.693 -66.023 1.00 51.00 114 CYS A O 1
ATOM 870 N N . GLY A 1 115 ? 8.101 -24.539 -64.763 1.00 55.47 115 GLY A N 1
ATOM 871 C CA . GLY A 1 115 ? 8.846 -25.457 -65.630 1.00 55.47 115 GLY A CA 1
ATOM 872 C C . GLY A 1 115 ? 8.004 -26.522 -66.333 1.00 55.47 115 GLY A C 1
ATOM 873 O O . GLY A 1 115 ? 8.574 -27.539 -66.708 1.00 55.47 115 GLY A O 1
ATOM 874 N N . ASP A 1 116 ? 6.698 -26.305 -66.500 1.00 48.31 116 ASP A N 1
ATOM 875 C CA . ASP A 1 116 ? 5.818 -27.162 -67.302 1.00 48.31 116 ASP A CA 1
ATOM 876 C C . ASP A 1 116 ? 5.126 -26.312 -68.384 1.00 48.31 116 ASP A C 1
ATOM 878 O O . ASP A 1 116 ? 4.002 -25.840 -68.203 1.00 48.31 116 ASP A O 1
ATOM 882 N N . ASP A 1 117 ? 5.838 -26.090 -69.491 1.00 45.50 117 ASP A N 1
ATOM 883 C CA . ASP A 1 117 ? 5.244 -26.031 -70.835 1.00 45.50 117 ASP A CA 1
ATOM 884 C C . ASP A 1 117 ? 6.000 -27.029 -71.725 1.00 45.50 117 ASP A C 1
ATOM 886 O O . ASP A 1 117 ? 7.252 -26.929 -71.789 1.00 45.50 117 ASP A O 1
#

Mean predicted aligned error: 15.64 Å